Protein AF-A0A820W1P0-F1 (afdb_monomer_lite)

Secondary structure (DSSP, 8-state):
--PEE-TT--GGGHHHHHHTT--EEEETTEEEESS------TTPPPPHHHHHHHHHTT-----------EEEETTTTEEEE-------------------------------

Structure (mmCIF, N/CA/C/O backbone):
data_AF-A0A820W1P0-F1
#
_entry.id   AF-A0A820W1P0-F1
#
loop_
_atom_site.group_PDB
_atom_site.id
_atom_site.type_symbol
_atom_site.label_atom_id
_atom_site.label_alt_id
_atom_site.label_comp_id
_atom_site.label_asym_id
_atom_site.label_entity_id
_atom_site.label_seq_id
_atom_site.pdbx_PDB_ins_code
_atom_site.Cartn_x
_atom_site.Cartn_y
_atom_site.Cartn_z
_atom_site.occupancy
_atom_site.B_iso_or_equiv
_atom_site.auth_seq_id
_atom_site.auth_comp_id
_atom_site.auth_asym_id
_atom_site.auth_atom_id
_atom_site.pdbx_PDB_model_num
ATOM 1 N N . LEU A 1 1 ? -15.829 -10.505 22.904 1.00 50.84 1 LEU A N 1
ATOM 2 C CA . LEU A 1 1 ? -15.316 -10.088 21.580 1.00 50.84 1 LEU A CA 1
ATOM 3 C C . LEU A 1 1 ? -13.803 -10.064 21.674 1.00 50.84 1 LEU A C 1
ATOM 5 O O . LEU A 1 1 ? -13.284 -9.301 22.480 1.00 50.84 1 LEU A O 1
ATOM 9 N N . ASN A 1 2 ? -13.119 -10.928 20.928 1.00 57.88 2 ASN A N 1
ATOM 10 C CA . ASN A 1 2 ? -11.659 -10.989 20.930 1.00 57.88 2 ASN A CA 1
ATOM 11 C C . ASN A 1 2 ? -11.139 -9.760 20.181 1.00 57.88 2 ASN A C 1
ATOM 13 O O . ASN A 1 2 ? -11.351 -9.624 18.978 1.00 57.88 2 ASN A O 1
ATOM 17 N N . HIS A 1 3 ? -10.559 -8.819 20.919 1.00 74.94 3 HIS A N 1
ATOM 18 C CA . HIS A 1 3 ? -9.955 -7.617 20.361 1.00 74.94 3 HIS A CA 1
ATOM 19 C C . HIS A 1 3 ? -8.471 -7.877 20.135 1.00 74.94 3 HIS A C 1
ATOM 21 O O . HIS A 1 3 ? -7.812 -8.397 21.030 1.00 74.94 3 HIS A O 1
ATOM 27 N N . VAL A 1 4 ? -7.955 -7.488 18.970 1.00 85.12 4 VAL A N 1
ATOM 28 C CA . VAL A 1 4 ? -6.526 -7.612 18.658 1.00 85.12 4 VAL A CA 1
ATOM 29 C C . VAL A 1 4 ? -5.823 -6.322 19.061 1.00 85.12 4 VAL A C 1
ATOM 31 O O . VAL A 1 4 ? -6.219 -5.234 18.629 1.00 85.12 4 VAL A O 1
ATOM 34 N N . SER A 1 5 ? -4.801 -6.437 19.901 1.00 88.50 5 SER A N 1
ATOM 35 C CA . SER A 1 5 ? -3.962 -5.316 20.327 1.00 88.50 5 SER A CA 1
ATOM 36 C C . SER A 1 5 ? -2.910 -5.004 19.264 1.00 88.50 5 SER A C 1
ATOM 38 O O . SER A 1 5 ? -2.175 -5.890 18.834 1.00 88.50 5 SER A O 1
ATOM 40 N N . LEU A 1 6 ? -2.817 -3.741 18.844 1.00 88.25 6 LEU A N 1
ATOM 41 C CA . LEU A 1 6 ? -1.816 -3.273 17.881 1.00 88.25 6 LEU A CA 1
ATOM 42 C C . LEU A 1 6 ? -0.563 -2.792 18.622 1.00 88.25 6 LEU A C 1
ATOM 44 O O . LEU A 1 6 ? -0.372 -1.593 18.845 1.00 88.25 6 LEU A O 1
ATOM 48 N N . HIS A 1 7 ? 0.279 -3.742 19.029 1.00 82.81 7 HIS A N 1
ATOM 49 C CA . HIS A 1 7 ? 1.563 -3.450 19.665 1.00 82.81 7 HIS A CA 1
ATOM 50 C C . HIS A 1 7 ? 2.492 -2.689 18.698 1.00 82.81 7 HIS A C 1
ATOM 52 O O . HIS A 1 7 ? 2.476 -2.917 17.491 1.00 82.81 7 HIS A O 1
ATOM 58 N N . GLY A 1 8 ? 3.275 -1.740 19.220 1.00 84.00 8 GLY A N 1
ATOM 59 C CA . GLY A 1 8 ? 4.223 -0.934 18.433 1.00 84.00 8 GLY A CA 1
ATOM 60 C C . GLY A 1 8 ? 3.691 0.407 17.909 1.00 84.00 8 GLY A C 1
ATOM 61 O O . GLY A 1 8 ? 4.483 1.240 17.470 1.00 84.00 8 GLY A O 1
ATOM 62 N N . PHE A 1 9 ? 2.386 0.681 18.014 1.00 91.50 9 PHE A N 1
ATOM 63 C CA . PHE A 1 9 ? 1.819 1.990 17.674 1.00 91.50 9 PHE A CA 1
ATOM 64 C C . PHE A 1 9 ? 1.700 2.904 18.900 1.00 91.50 9 PHE A C 1
ATOM 66 O O . PHE A 1 9 ? 1.239 2.496 19.964 1.00 91.50 9 PHE A O 1
ATOM 73 N N . GLN A 1 10 ? 2.073 4.177 18.739 1.00 94.12 10 GLN A N 1
ATOM 74 C CA . GLN A 1 10 ? 1.877 5.198 19.772 1.00 94.12 10 GLN A CA 1
ATOM 75 C C . GLN A 1 10 ? 0.386 5.531 19.911 1.00 94.12 10 GLN A C 1
ATOM 77 O O . GLN A 1 10 ? -0.304 5.679 18.902 1.00 94.12 10 GLN A O 1
ATOM 82 N N . GLN A 1 11 ? -0.113 5.747 21.135 1.00 93.50 11 GLN A N 1
ATOM 83 C CA . GLN A 1 11 ? -1.534 6.060 21.381 1.00 93.50 11 GLN A CA 1
ATOM 84 C C . GLN A 1 11 ? -2.055 7.276 20.593 1.00 93.50 11 GLN A C 1
ATOM 86 O O . GLN A 1 11 ? -3.230 7.340 20.237 1.00 93.50 11 GLN A O 1
ATOM 91 N N . THR A 1 12 ? -1.179 8.232 20.273 1.00 95.31 12 THR A N 1
ATOM 92 C CA . THR A 1 12 ? -1.501 9.434 19.488 1.00 95.31 12 THR A CA 1
ATOM 93 C C . THR A 1 12 ? -1.841 9.127 18.029 1.00 95.31 12 THR A C 1
ATOM 95 O O . THR A 1 12 ? -2.412 9.976 17.348 1.00 95.31 12 THR A O 1
ATOM 98 N N . MET A 1 13 ? -1.527 7.924 17.540 1.00 95.56 13 MET A N 1
ATOM 99 C CA . MET A 1 13 ? -1.842 7.477 16.181 1.00 95.56 13 MET A CA 1
ATOM 100 C C . MET A 1 13 ? -3.265 6.927 16.049 1.00 95.56 13 MET A C 1
ATOM 102 O O . MET A 1 13 ? -3.739 6.730 14.933 1.00 95.56 13 MET A O 1
ATOM 106 N N . GLU A 1 14 ? -3.969 6.706 17.158 1.00 95.38 14 GLU A N 1
ATOM 107 C CA . GLU A 1 14 ? -5.317 6.137 17.162 1.00 95.38 14 GLU A CA 1
ATOM 108 C C . GLU A 1 14 ? -6.319 6.950 16.310 1.00 95.38 14 GLU A C 1
ATOM 110 O O . GLU A 1 14 ? -6.988 6.348 15.465 1.00 95.38 14 GLU A O 1
ATOM 115 N N . PRO A 1 15 ? -6.374 8.299 16.387 1.00 95.44 15 PRO A N 1
ATOM 116 C CA . PRO A 1 15 ? -7.239 9.089 15.510 1.00 95.44 15 PRO A CA 1
ATOM 117 C C . PRO A 1 15 ? -6.900 8.933 14.024 1.00 95.44 15 PRO A C 1
ATOM 119 O O . PRO A 1 15 ? -7.804 8.910 13.188 1.00 95.44 15 PRO A O 1
ATOM 122 N N . LEU A 1 16 ? -5.612 8.790 13.693 1.00 95.88 16 LEU A N 1
ATOM 123 C CA . LEU A 1 16 ? -5.160 8.577 12.321 1.00 95.88 16 LEU A CA 1
ATOM 124 C C . LEU A 1 16 ? -5.613 7.205 11.811 1.00 95.88 16 LEU A C 1
ATOM 126 O O . LEU A 1 16 ? -6.206 7.134 10.737 1.00 95.88 16 LEU A O 1
ATOM 130 N N . LEU A 1 17 ? -5.394 6.137 12.580 1.00 96.12 17 LEU A N 1
ATOM 131 C CA . LEU A 1 17 ? -5.837 4.787 12.213 1.00 96.12 17 LEU A CA 1
ATOM 132 C C . LEU A 1 17 ? -7.360 4.737 12.027 1.00 96.12 17 LEU A C 1
ATOM 134 O O . LEU A 1 17 ? -7.834 4.179 11.036 1.00 96.12 17 LEU A O 1
ATOM 138 N N . ARG A 1 18 ? -8.115 5.420 12.899 1.00 95.81 18 ARG A N 1
ATOM 139 C CA . ARG A 1 18 ? -9.568 5.563 12.752 1.00 95.81 18 ARG A CA 1
ATOM 140 C C . ARG A 1 18 ? -9.960 6.296 11.472 1.00 95.81 18 ARG A C 1
ATOM 142 O O . ARG A 1 18 ? -10.858 5.843 10.768 1.00 95.81 18 ARG A O 1
ATOM 149 N N . SER A 1 19 ? -9.283 7.398 11.139 1.00 96.31 19 SER A N 1
ATOM 150 C CA . SER A 1 19 ? -9.553 8.140 9.896 1.00 96.31 19 SER A CA 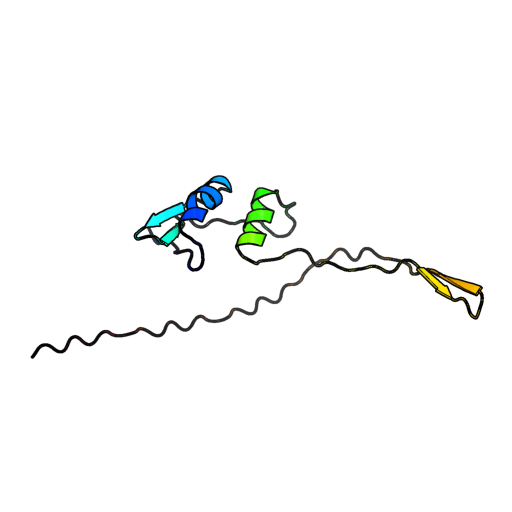1
ATOM 151 C C . SER A 1 19 ? -9.235 7.344 8.626 1.00 96.31 19 SER A C 1
ATOM 153 O O . SER A 1 19 ? -9.812 7.620 7.582 1.00 96.31 19 SER A O 1
ATOM 155 N N . LEU A 1 20 ? -8.353 6.343 8.721 1.00 96.69 20 LEU A N 1
ATOM 156 C CA . LEU A 1 20 ? -8.001 5.441 7.621 1.00 96.69 20 LEU A CA 1
ATOM 157 C C . LEU A 1 20 ? -8.939 4.226 7.522 1.00 96.69 20 LEU A C 1
ATOM 159 O O . LEU A 1 20 ? -8.727 3.358 6.681 1.00 96.69 20 LEU A O 1
ATOM 163 N N . GLY A 1 21 ? -9.975 4.160 8.364 1.00 94.50 21 GLY A N 1
ATOM 164 C CA . GLY A 1 21 ? -11.027 3.146 8.298 1.00 94.50 21 GLY A CA 1
ATOM 165 C C . GLY A 1 21 ? -10.903 2.006 9.311 1.00 94.50 21 GLY A C 1
ATOM 166 O O . GLY A 1 21 ? -11.810 1.172 9.386 1.00 94.50 21 GLY A O 1
ATOM 167 N N . LEU A 1 22 ? -9.849 1.966 10.136 1.00 95.31 22 LEU A N 1
ATOM 168 C CA . LEU A 1 22 ? -9.745 0.953 11.187 1.00 95.31 22 LEU A CA 1
ATOM 169 C C . LEU A 1 22 ? -10.697 1.295 12.334 1.00 95.31 22 LEU A C 1
ATOM 171 O O . LEU A 1 22 ? -10.683 2.391 12.887 1.00 95.31 22 LEU A O 1
ATOM 175 N N . MET A 1 23 ? -11.502 0.324 12.756 1.00 94.88 23 MET A N 1
ATOM 176 C CA . MET A 1 23 ? -12.339 0.489 13.943 1.00 94.88 23 MET A CA 1
ATOM 177 C C . MET A 1 23 ? -11.500 0.252 15.194 1.00 94.88 23 MET A C 1
ATOM 179 O O . MET A 1 23 ? -11.410 -0.879 15.670 1.00 94.88 23 MET A O 1
ATOM 183 N N . THR A 1 24 ? -10.877 1.309 15.709 1.00 95.25 24 THR A N 1
ATOM 184 C CA . THR A 1 24 ? -9.993 1.245 16.876 1.00 95.25 24 THR A CA 1
ATOM 185 C C . THR A 1 24 ? -10.600 1.862 18.132 1.00 95.25 24 THR A C 1
ATOM 187 O O . THR A 1 24 ? -11.479 2.728 18.089 1.00 95.25 24 THR A O 1
ATOM 190 N N . THR A 1 25 ? -10.113 1.393 19.277 1.00 93.81 25 THR A N 1
ATOM 191 C CA . THR A 1 25 ? -10.352 1.988 20.592 1.00 93.81 25 THR A CA 1
ATOM 192 C C . THR A 1 25 ? -9.058 1.991 21.398 1.00 93.81 25 THR A C 1
ATOM 194 O O . THR A 1 25 ? -8.166 1.179 21.151 1.00 93.81 25 THR A O 1
ATOM 197 N N . LEU A 1 26 ? -8.954 2.884 22.377 1.00 94.12 26 LEU A N 1
ATOM 198 C CA . LEU A 1 26 ? -7.827 2.930 23.296 1.00 94.12 26 LEU A CA 1
ATOM 199 C C . LEU A 1 26 ? -8.226 2.249 24.608 1.00 94.12 26 LEU A C 1
ATOM 201 O O . LEU A 1 26 ? -9.176 2.675 25.265 1.00 94.12 26 LEU A O 1
ATOM 205 N N . LYS A 1 27 ? -7.501 1.203 25.012 1.00 91.50 27 LYS A N 1
ATOM 206 C CA . LYS A 1 27 ? -7.669 0.560 26.325 1.00 91.50 27 LYS A CA 1
ATOM 207 C C . LYS A 1 27 ? -6.318 0.524 27.019 1.00 91.50 27 LYS A C 1
ATOM 209 O O . LYS A 1 27 ? -5.367 -0.025 26.474 1.00 91.50 27 LYS A O 1
ATOM 214 N N . LYS A 1 28 ? -6.236 1.130 28.209 1.00 90.12 28 LYS A N 1
ATOM 215 C CA . LYS A 1 28 ? -4.997 1.224 29.005 1.00 90.12 28 LYS A CA 1
ATOM 216 C C . LYS A 1 28 ? -3.793 1.753 28.194 1.00 90.12 28 LYS A C 1
ATOM 218 O O . LYS A 1 28 ? -2.691 1.241 28.311 1.00 90.12 28 LYS A O 1
ATOM 223 N N . GLY A 1 29 ? -4.018 2.748 27.329 1.00 90.56 29 GLY A N 1
ATOM 224 C CA . GLY A 1 29 ? -2.969 3.346 26.489 1.00 90.56 29 GLY A CA 1
ATOM 225 C C . GLY A 1 29 ? -2.561 2.526 25.257 1.00 90.56 29 GLY A C 1
ATOM 226 O O . GLY A 1 29 ? -1.745 2.996 24.471 1.00 90.56 29 GLY A O 1
ATOM 227 N N . ILE A 1 30 ? -3.151 1.345 25.043 1.00 93.00 30 ILE A N 1
ATOM 228 C CA . ILE A 1 30 ? -2.871 0.484 23.888 1.00 93.00 30 ILE A CA 1
ATOM 229 C C . ILE A 1 30 ? -4.037 0.552 22.900 1.00 93.00 30 ILE A C 1
ATOM 231 O O . ILE A 1 30 ? -5.216 0.514 23.280 1.00 93.00 30 ILE A O 1
ATOM 235 N N . ILE A 1 31 ? -3.708 0.648 21.614 1.00 95.25 31 ILE A N 1
ATOM 236 C CA . ILE A 1 31 ? -4.685 0.668 20.526 1.00 95.25 31 ILE A CA 1
ATOM 237 C C . ILE A 1 31 ? -5.186 -0.756 20.281 1.00 95.25 31 ILE A C 1
ATOM 239 O O . ILE A 1 31 ? -4.398 -1.671 20.064 1.00 95.25 31 ILE A O 1
ATOM 243 N N . HIS A 1 32 ? -6.502 -0.934 20.295 1.00 94.44 32 HIS A N 1
ATOM 244 C CA . HIS A 1 32 ? -7.160 -2.213 20.051 1.00 94.44 32 HIS A CA 1
ATOM 245 C C . HIS A 1 32 ? -8.073 -2.119 18.839 1.00 94.44 32 HIS A C 1
ATOM 247 O O . HIS A 1 32 ? -8.861 -1.176 18.720 1.00 94.44 32 HIS A O 1
ATOM 253 N N . LEU A 1 33 ? -8.022 -3.133 17.983 1.00 94.62 33 LEU A N 1
ATOM 254 C CA . LEU A 1 33 ? -8.932 -3.288 16.863 1.00 94.62 33 LEU A CA 1
ATOM 255 C C . LEU A 1 33 ? -10.240 -3.953 17.332 1.00 94.62 33 LEU A C 1
ATOM 257 O O . LEU A 1 33 ? -10.244 -4.983 18.011 1.00 94.62 33 LEU A O 1
ATOM 261 N N . LEU A 1 34 ? -11.376 -3.347 16.987 1.00 93.44 34 LEU A N 1
ATOM 262 C CA . LEU A 1 34 ? -12.707 -3.805 17.395 1.00 93.44 34 LEU A CA 1
ATOM 263 C C . LEU A 1 34 ? -13.229 -4.969 16.546 1.00 93.44 34 LEU A C 1
ATOM 265 O O . LEU A 1 34 ? -14.035 -5.755 17.040 1.00 93.44 34 LEU A O 1
ATOM 269 N N . LYS A 1 35 ? -12.784 -5.067 15.290 1.00 90.94 35 LYS A N 1
ATOM 270 C CA . LYS A 1 35 ? -13.163 -6.114 14.334 1.00 90.94 35 LYS A CA 1
ATOM 271 C C . LYS A 1 35 ? -12.008 -6.400 13.367 1.00 90.94 35 LYS A C 1
ATOM 273 O O . LYS A 1 35 ? -11.292 -5.454 13.046 1.00 90.94 35 LYS A O 1
ATOM 278 N N . PRO A 1 36 ? -11.854 -7.631 12.852 1.00 91.69 36 PRO A N 1
ATOM 279 C CA . PRO A 1 36 ? -10.919 -7.908 11.765 1.00 91.69 36 PRO A CA 1
ATOM 280 C C . PRO A 1 36 ? -11.116 -6.938 10.592 1.00 91.69 36 PRO A C 1
ATOM 282 O O . PRO A 1 36 ? -12.247 -6.557 10.275 1.00 91.69 36 PRO A O 1
ATOM 285 N N . PHE A 1 37 ? -10.015 -6.519 9.974 1.00 92.19 37 PHE A N 1
ATOM 286 C CA . PHE A 1 37 ? -10.020 -5.545 8.888 1.00 92.19 37 PHE A CA 1
ATOM 287 C C . PHE A 1 37 ? -9.050 -5.985 7.792 1.00 92.19 37 PHE A C 1
ATOM 289 O O . PHE A 1 37 ? -7.853 -6.108 8.039 1.00 92.19 37 PHE A O 1
ATOM 296 N N . THR A 1 38 ? -9.570 -6.195 6.586 1.00 94.75 38 THR A N 1
ATOM 297 C CA . THR A 1 38 ? -8.762 -6.475 5.395 1.00 94.75 38 THR A CA 1
ATOM 298 C C . THR A 1 38 ? -8.376 -5.155 4.743 1.00 94.75 38 THR A C 1
ATOM 300 O O . THR A 1 38 ? -9.255 -4.372 4.390 1.00 94.75 38 THR A O 1
ATOM 303 N N . ILE A 1 39 ? -7.074 -4.902 4.585 1.00 95.12 39 ILE A N 1
ATOM 304 C CA . ILE A 1 39 ? -6.597 -3.665 3.954 1.00 95.12 39 ILE A CA 1
ATOM 305 C C . ILE A 1 39 ? -6.844 -3.710 2.444 1.00 95.12 39 ILE A C 1
ATOM 307 O O . ILE A 1 39 ? -7.462 -2.791 1.925 1.00 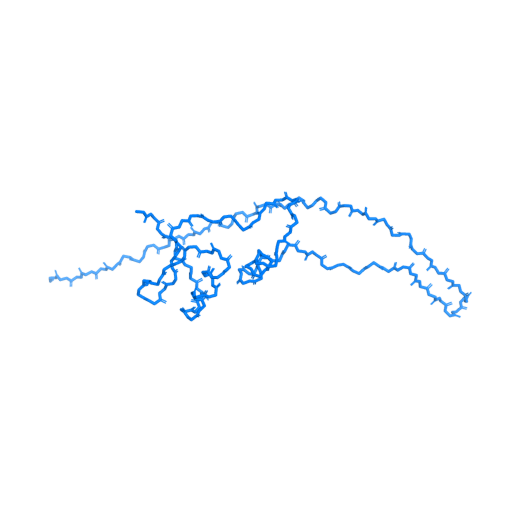95.12 39 ILE A O 1
ATOM 311 N N . CYS A 1 40 ? -6.403 -4.760 1.751 1.00 95.19 40 CYS A N 1
ATOM 312 C CA . CYS A 1 40 ? -6.553 -4.941 0.303 1.00 95.19 40 CYS A CA 1
ATOM 313 C C . CYS A 1 40 ? -6.455 -6.427 -0.075 1.00 95.19 40 CYS A C 1
ATOM 315 O O . CYS A 1 40 ? -5.954 -7.223 0.725 1.00 95.19 40 CYS A O 1
ATOM 317 N N . SER A 1 41 ? -6.888 -6.783 -1.288 1.00 95.12 41 SER A N 1
ATOM 318 C CA . SER A 1 41 ? -6.738 -8.128 -1.865 1.00 95.12 41 SER A CA 1
ATOM 319 C C . SER A 1 41 ? -5.809 -8.106 -3.082 1.00 95.12 41 SER A C 1
ATOM 321 O O . SER A 1 41 ? -5.545 -7.054 -3.668 1.00 95.12 41 SER A O 1
ATOM 323 N N . LYS A 1 42 ? -5.301 -9.277 -3.482 1.00 91.69 42 LYS A N 1
ATOM 324 C CA . LYS A 1 42 ? -4.474 -9.409 -4.688 1.00 91.69 42 LYS A CA 1
ATOM 325 C C . LYS A 1 42 ? -5.258 -8.948 -5.922 1.00 91.69 42 LYS A C 1
ATOM 327 O O . LYS A 1 42 ? -6.393 -9.367 -6.125 1.00 91.69 42 LYS A O 1
ATOM 332 N N . GLY A 1 43 ? -4.620 -8.118 -6.743 1.00 89.88 43 GLY A N 1
ATOM 333 C CA . GLY A 1 43 ? -5.208 -7.556 -7.962 1.00 89.88 43 GLY A CA 1
ATOM 334 C C . GLY A 1 43 ? -6.014 -6.271 -7.752 1.00 89.88 43 GLY A C 1
ATOM 335 O O . GLY A 1 43 ? -6.362 -5.623 -8.738 1.00 89.88 43 GLY A O 1
ATOM 336 N N . ASP A 1 44 ? -6.272 -5.858 -6.507 1.00 91.00 44 ASP A N 1
ATOM 337 C CA . ASP A 1 44 ? -6.975 -4.604 -6.239 1.00 91.00 44 ASP A CA 1
ATOM 338 C C . ASP A 1 44 ? -6.074 -3.391 -6.519 1.00 91.00 44 ASP A C 1
ATOM 340 O O . ASP A 1 44 ? -4.908 -3.337 -6.116 1.00 91.00 44 ASP A O 1
ATOM 344 N N . VAL A 1 45 ? -6.643 -2.358 -7.144 1.00 93.94 45 VAL A N 1
ATOM 345 C CA . VAL A 1 45 ? -6.004 -1.038 -7.206 1.00 93.94 45 VAL A CA 1
ATOM 346 C C . VAL A 1 45 ? -6.102 -0.392 -5.825 1.00 93.94 45 VAL A C 1
ATOM 348 O O . VAL A 1 45 ? -7.197 -0.104 -5.343 1.00 93.94 45 VAL A O 1
ATOM 351 N N . LEU A 1 46 ? -4.953 -0.146 -5.195 1.00 95.56 46 LEU A N 1
ATOM 352 C CA . LEU A 1 46 ? -4.890 0.419 -3.847 1.00 95.56 46 LEU A CA 1
ATOM 353 C C . LEU A 1 46 ? -5.410 1.860 -3.793 1.00 95.56 46 LEU A C 1
ATOM 355 O O . LEU A 1 46 ? -4.961 2.725 -4.551 1.00 95.56 46 LEU A O 1
ATOM 359 N N . THR A 1 47 ? -6.273 2.153 -2.818 1.00 96.12 47 THR A N 1
ATOM 360 C CA . THR A 1 47 ? -6.608 3.536 -2.456 1.00 96.12 47 THR A CA 1
ATOM 361 C C . THR A 1 47 ? -5.469 4.191 -1.658 1.00 96.12 47 THR A C 1
ATOM 363 O O . THR A 1 47 ? -4.644 3.495 -1.050 1.00 96.12 47 THR A O 1
ATOM 366 N N . PRO A 1 48 ? -5.405 5.536 -1.592 1.00 96.00 48 PRO A N 1
ATOM 367 C CA . PRO A 1 48 ? -4.412 6.238 -0.778 1.00 96.00 48 PRO A CA 1
ATOM 368 C C . PRO A 1 48 ? -4.439 5.840 0.705 1.00 96.00 48 PRO A C 1
ATOM 370 O O . PRO A 1 48 ? -3.385 5.742 1.340 1.00 96.00 48 PRO A O 1
ATOM 373 N N . GLU A 1 49 ? -5.624 5.584 1.263 1.00 96.56 49 GLU A N 1
ATOM 374 C CA . GLU A 1 49 ? -5.802 5.142 2.648 1.00 96.56 49 GLU A CA 1
ATOM 375 C C . GLU A 1 49 ? -5.209 3.747 2.861 1.00 96.56 49 GLU A C 1
ATOM 377 O O . GLU A 1 49 ? -4.444 3.550 3.807 1.00 96.56 49 GLU A O 1
ATOM 382 N N . GLN A 1 50 ? -5.485 2.807 1.950 1.00 96.25 50 GLN A N 1
ATOM 383 C CA . GLN A 1 50 ? -4.922 1.454 1.987 1.00 96.25 50 GLN A CA 1
ATOM 384 C C . GLN A 1 50 ? -3.394 1.485 1.862 1.00 96.25 50 GLN A C 1
ATOM 386 O O . GLN A 1 50 ? -2.697 0.877 2.674 1.00 96.25 50 GLN A O 1
ATOM 391 N N . ALA A 1 51 ? -2.853 2.259 0.915 1.00 95.62 51 ALA A N 1
ATOM 392 C CA . ALA A 1 51 ? -1.409 2.427 0.747 1.00 95.62 51 ALA A CA 1
ATOM 393 C C . ALA A 1 51 ? -0.746 3.035 1.997 1.00 95.62 51 ALA A C 1
ATOM 395 O O . ALA A 1 51 ? 0.339 2.614 2.413 1.00 95.62 51 ALA A O 1
ATOM 396 N N . LYS A 1 52 ? -1.407 4.006 2.641 1.00 95.75 52 LYS A N 1
ATOM 397 C CA . LYS A 1 52 ? -0.925 4.602 3.892 1.00 95.75 52 LYS A CA 1
ATOM 398 C C . LYS A 1 52 ? -0.938 3.596 5.039 1.00 95.75 52 LYS A C 1
ATOM 400 O O . LYS A 1 52 ? 0.016 3.576 5.813 1.00 95.75 52 LYS A O 1
ATOM 405 N N . LEU A 1 53 ? -1.964 2.752 5.129 1.00 95.94 53 LEU A N 1
ATOM 406 C CA . LEU A 1 53 ? -2.005 1.661 6.102 1.00 95.94 53 LEU A CA 1
ATOM 407 C C . LEU A 1 53 ? -0.883 0.652 5.860 1.00 95.94 53 LEU A C 1
ATOM 409 O O . LEU A 1 53 ? -0.128 0.377 6.786 1.00 95.94 53 LEU A O 1
ATOM 413 N N . LEU A 1 54 ? -0.696 0.177 4.628 1.00 95.44 54 LEU A N 1
ATOM 414 C CA . LEU A 1 54 ? 0.400 -0.734 4.273 1.00 95.44 54 LEU A CA 1
ATOM 415 C C . LEU A 1 54 ? 1.769 -0.171 4.679 1.00 95.44 54 LEU A C 1
ATOM 417 O O . LEU A 1 54 ? 2.587 -0.882 5.263 1.00 95.44 54 LEU A O 1
ATOM 421 N N . LYS A 1 55 ? 1.993 1.132 4.464 1.00 93.56 55 LYS A N 1
ATOM 422 C CA . LYS A 1 55 ? 3.209 1.821 4.914 1.00 93.56 55 LYS A CA 1
ATOM 423 C C . LYS A 1 55 ? 3.341 1.857 6.440 1.00 93.56 55 LYS A C 1
ATOM 425 O O . LYS A 1 55 ? 4.430 1.618 6.952 1.00 93.56 55 LYS A O 1
ATOM 430 N N . LEU A 1 56 ? 2.260 2.160 7.163 1.00 94.06 56 LEU A N 1
ATOM 431 C CA . LEU A 1 56 ? 2.244 2.187 8.632 1.00 94.06 56 LEU A CA 1
ATOM 432 C C . LEU A 1 56 ? 2.524 0.805 9.239 1.00 94.06 56 LEU A C 1
ATOM 434 O O . LEU A 1 56 ? 3.229 0.716 10.239 1.00 94.06 56 LEU A O 1
ATOM 438 N N . PHE A 1 57 ? 2.018 -0.258 8.613 1.00 92.88 57 PHE A N 1
ATOM 439 C CA . PHE A 1 57 ? 2.256 -1.648 9.010 1.00 92.88 57 PHE A CA 1
ATOM 440 C C . PHE A 1 57 ? 3.541 -2.248 8.421 1.00 92.88 57 PHE A C 1
ATOM 442 O O . PHE A 1 57 ? 3.784 -3.436 8.602 1.00 92.88 57 PHE A O 1
ATOM 449 N N . GLN A 1 58 ? 4.363 -1.446 7.735 1.00 91.81 58 GLN A N 1
ATOM 450 C CA . GLN A 1 58 ? 5.635 -1.872 7.142 1.00 91.81 58 GLN A CA 1
ATOM 451 C C . GLN A 1 58 ? 5.499 -3.088 6.203 1.00 91.81 58 GLN A C 1
ATOM 453 O O . GLN A 1 58 ? 6.388 -3.932 6.139 1.00 91.81 58 GLN A O 1
ATOM 458 N N . ARG A 1 59 ? 4.397 -3.158 5.443 1.00 92.12 59 ARG A N 1
ATOM 459 C CA . ARG A 1 59 ? 4.149 -4.180 4.413 1.00 92.12 59 ARG A CA 1
ATOM 460 C C . ARG A 1 59 ? 4.202 -3.558 3.011 1.00 92.12 59 ARG A C 1
ATOM 462 O O . ARG A 1 59 ? 3.157 -3.206 2.463 1.00 92.12 59 ARG A O 1
ATOM 469 N N . PRO A 1 60 ? 5.398 -3.341 2.437 1.00 87.19 60 PRO A N 1
ATOM 470 C CA . PRO A 1 60 ? 5.522 -2.832 1.077 1.00 87.19 60 PRO A CA 1
ATOM 471 C C . PRO A 1 60 ? 5.080 -3.903 0.069 1.00 87.19 60 PRO A C 1
ATOM 473 O O . PRO A 1 60 ? 5.623 -4.998 0.069 1.00 87.19 60 PRO A O 1
ATOM 476 N N . LEU A 1 61 ? 4.118 -3.577 -0.799 1.00 90.00 61 LEU A N 1
ATOM 477 C CA . LEU A 1 61 ? 3.658 -4.483 -1.868 1.00 90.00 61 LEU A CA 1
ATOM 478 C C . LEU A 1 61 ? 4.342 -4.213 -3.220 1.00 90.00 61 LEU A C 1
ATOM 480 O O . LEU A 1 61 ? 4.413 -5.083 -4.080 1.00 90.00 61 LEU A O 1
ATOM 484 N N . ALA A 1 62 ? 4.848 -2.994 -3.427 1.00 87.12 62 ALA A N 1
ATOM 485 C CA . ALA A 1 62 ? 5.455 -2.596 -4.691 1.00 87.12 62 ALA A CA 1
ATOM 486 C C . ALA A 1 62 ? 6.963 -2.862 -4.692 1.00 87.12 62 ALA A C 1
ATOM 488 O O . ALA A 1 62 ? 7.687 -2.372 -3.820 1.00 87.12 62 ALA A O 1
ATOM 489 N N . GLN A 1 63 ? 7.448 -3.560 -5.719 1.00 86.19 63 GLN A N 1
ATOM 490 C CA . GLN A 1 63 ? 8.876 -3.704 -5.967 1.00 86.19 63 GLN A CA 1
ATOM 491 C C . GLN A 1 63 ? 9.357 -2.585 -6.894 1.00 86.19 63 GLN A C 1
ATOM 493 O O . GLN A 1 63 ? 8.922 -2.461 -8.037 1.00 86.19 63 GLN A O 1
ATOM 498 N N . PHE A 1 64 ? 10.289 -1.765 -6.416 1.00 89.38 64 PHE A N 1
ATOM 499 C CA . PHE A 1 64 ? 10.935 -0.771 -7.264 1.00 89.38 64 PHE A CA 1
ATOM 500 C C . PHE A 1 64 ? 12.053 -1.433 -8.080 1.00 89.38 64 PHE A C 1
ATOM 502 O O . PHE A 1 64 ? 13.038 -1.908 -7.515 1.00 89.38 64 PHE A O 1
ATOM 509 N N . LYS A 1 65 ? 11.909 -1.452 -9.410 1.00 89.62 65 LYS A N 1
ATOM 510 C CA . LYS A 1 65 ? 12.908 -1.981 -10.352 1.00 89.62 65 LYS A CA 1
ATOM 511 C C . LYS A 1 65 ? 13.313 -0.894 -11.351 1.00 89.62 65 LYS A C 1
ATOM 513 O O . LYS A 1 65 ? 12.466 -0.167 -11.865 1.00 89.62 65 LYS A O 1
ATOM 518 N N . ILE A 1 66 ? 14.607 -0.806 -11.664 1.00 91.38 66 ILE A N 1
ATOM 519 C CA . ILE A 1 66 ? 15.119 0.055 -12.739 1.00 91.38 66 ILE A CA 1
ATOM 520 C C . ILE A 1 66 ? 15.258 -0.790 -14.001 1.00 91.38 66 ILE A C 1
ATOM 522 O O . ILE A 1 66 ? 16.030 -1.745 -14.030 1.00 91.38 66 ILE A O 1
ATOM 526 N N . LYS A 1 67 ? 14.547 -0.403 -15.061 1.00 91.44 67 LYS A N 1
ATOM 527 C CA . LYS A 1 67 ? 14.688 -1.007 -16.386 1.00 91.44 67 LYS A CA 1
ATOM 528 C C . LYS A 1 67 ? 15.599 -0.129 -17.259 1.00 91.44 67 LYS A C 1
ATOM 530 O O . LYS A 1 67 ? 15.218 0.978 -17.644 1.00 91.44 67 LYS A O 1
ATOM 535 N N . VAL A 1 68 ? 16.817 -0.594 -17.548 1.00 93.75 68 VAL A N 1
ATOM 536 C CA . VAL A 1 68 ? 17.784 0.139 -18.389 1.00 93.75 68 VAL A CA 1
ATOM 537 C C . VAL A 1 68 ? 17.347 0.057 -19.848 1.00 93.75 68 VAL A C 1
ATOM 539 O O . VAL A 1 68 ? 17.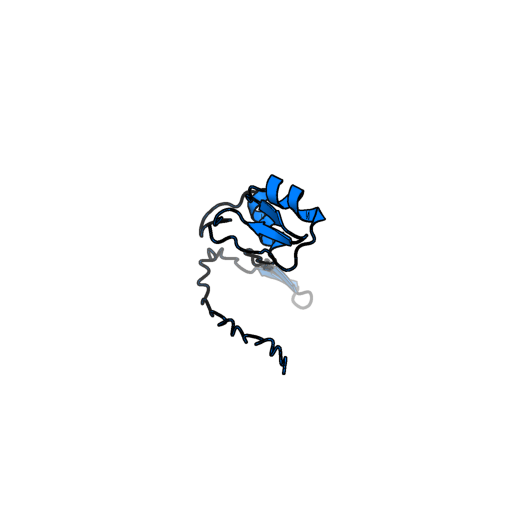294 -1.028 -20.406 1.00 93.75 68 VAL A O 1
ATOM 542 N N . LYS A 1 69 ? 17.046 1.200 -20.475 1.00 94.44 69 LYS A N 1
ATOM 543 C CA . LYS A 1 69 ? 16.578 1.252 -21.874 1.00 94.44 69 LYS A CA 1
ATOM 544 C C . LYS A 1 69 ? 17.700 1.192 -22.900 1.00 94.44 69 LYS A C 1
ATOM 546 O O . LYS A 1 69 ? 17.538 0.603 -23.961 1.00 94.44 69 LYS A O 1
ATOM 551 N N . ALA A 1 70 ? 18.817 1.849 -22.615 1.00 95.56 70 ALA A N 1
ATOM 552 C CA . ALA A 1 70 ? 19.927 1.925 -23.546 1.00 95.56 70 ALA A CA 1
ATOM 553 C C . ALA A 1 70 ? 21.237 2.249 -22.832 1.00 95.56 70 ALA A C 1
ATOM 555 O O . ALA A 1 70 ? 21.248 2.814 -21.736 1.00 95.56 70 ALA A O 1
ATOM 556 N N . HIS A 1 71 ? 22.332 1.924 -23.502 1.00 95.69 71 HIS A N 1
ATOM 557 C CA . HIS A 1 71 ? 23.694 2.235 -23.103 1.00 95.69 71 HIS A CA 1
ATOM 558 C C . HIS A 1 71 ? 24.470 2.730 -24.330 1.00 95.69 71 HIS A C 1
ATOM 560 O O . HIS A 1 71 ? 24.466 2.076 -25.371 1.00 95.69 71 HIS A O 1
ATOM 566 N N . TRP A 1 72 ? 25.131 3.885 -24.219 1.00 97.12 72 TRP A N 1
ATOM 567 C CA . TRP A 1 72 ? 26.052 4.376 -25.247 1.00 97.12 72 TRP A CA 1
ATOM 568 C C . TRP A 1 72 ? 27.492 4.073 -24.848 1.00 97.12 72 TRP A C 1
ATOM 570 O O . TRP A 1 72 ? 27.924 4.435 -23.753 1.00 97.12 72 TRP A O 1
ATOM 580 N N . ASN A 1 73 ? 28.240 3.453 -25.755 1.00 96.44 73 ASN A N 1
ATOM 581 C CA . ASN A 1 73 ? 29.644 3.140 -25.560 1.00 96.44 73 ASN A CA 1
ATOM 582 C C . ASN A 1 73 ? 30.522 4.086 -26.392 1.00 96.44 73 ASN A C 1
ATOM 584 O O . ASN A 1 73 ? 30.474 4.108 -27.619 1.00 96.44 73 ASN A O 1
ATOM 588 N N . LYS A 1 74 ? 31.367 4.852 -25.696 1.00 96.75 74 LYS A N 1
ATOM 589 C CA . LYS A 1 74 ? 32.281 5.825 -26.305 1.00 96.75 74 LYS A CA 1
ATOM 590 C C . LYS A 1 74 ? 33.388 5.191 -27.147 1.00 96.75 74 LYS A C 1
ATOM 592 O O . LYS A 1 74 ? 33.841 5.814 -28.096 1.00 96.75 74 LYS A O 1
ATOM 597 N N . GLN A 1 75 ? 33.875 4.005 -26.780 1.00 96.56 75 GLN A N 1
ATOM 598 C CA . GLN A 1 75 ? 35.061 3.410 -27.409 1.00 96.56 75 GLN A CA 1
ATOM 599 C C . GLN A 1 75 ? 34.788 2.926 -28.833 1.00 96.56 75 GLN A C 1
ATOM 601 O O . GLN A 1 75 ? 35.665 3.016 -29.685 1.00 96.56 75 GLN A O 1
ATOM 606 N N . ASN A 1 76 ? 33.586 2.412 -29.079 1.00 95.25 76 ASN A N 1
ATOM 607 C CA . ASN A 1 76 ? 33.147 1.931 -30.387 1.00 95.25 76 ASN A CA 1
ATOM 608 C C . ASN A 1 76 ? 32.047 2.810 -31.007 1.00 95.25 76 ASN A C 1
ATOM 610 O O . ASN A 1 76 ? 31.531 2.454 -32.059 1.00 95.25 76 ASN A O 1
ATOM 614 N N . GLU A 1 77 ? 31.691 3.929 -30.363 1.00 95.75 77 GLU A N 1
ATOM 615 C CA . GLU A 1 77 ? 30.651 4.882 -30.785 1.00 95.75 77 GLU A CA 1
ATOM 616 C C . GLU A 1 77 ? 29.274 4.236 -31.049 1.00 95.75 77 GLU A C 1
ATOM 618 O O . GLU A 1 77 ? 28.489 4.718 -31.865 1.00 95.75 77 GLU A O 1
ATOM 623 N N . GLN A 1 78 ? 28.949 3.148 -30.342 1.00 97.06 78 GLN A N 1
ATOM 624 C CA . GLN A 1 78 ? 27.713 2.383 -30.543 1.00 97.06 78 GLN A CA 1
ATOM 625 C C . GLN A 1 78 ? 26.689 2.609 -29.428 1.00 97.06 78 GLN A C 1
ATOM 627 O O . GLN A 1 78 ? 27.029 2.749 -28.252 1.00 97.06 78 GLN A O 1
ATOM 632 N N . VAL A 1 79 ? 25.408 2.584 -29.801 1.00 96.75 79 VAL A N 1
ATOM 633 C CA . VAL A 1 79 ? 24.279 2.529 -28.864 1.00 96.75 79 VAL A CA 1
ATOM 634 C C . VAL A 1 79 ? 23.761 1.096 -28.807 1.00 96.75 79 VAL A C 1
ATOM 636 O O . VAL A 1 79 ? 23.384 0.529 -29.829 1.00 96.75 79 VAL A O 1
ATOM 639 N N . GLN A 1 80 ? 23.706 0.530 -27.606 1.00 96.25 80 GLN A N 1
ATOM 640 C CA . GLN A 1 80 ? 22.989 -0.706 -27.321 1.00 96.25 80 GLN A CA 1
ATOM 641 C C . GLN A 1 80 ? 21.619 -0.354 -26.747 1.00 96.25 80 GLN A C 1
ATOM 643 O O . GLN A 1 80 ? 21.534 0.369 -25.755 1.00 96.25 80 GLN A O 1
ATOM 648 N N . ILE A 1 81 ? 20.556 -0.855 -27.370 1.00 96.31 81 ILE A N 1
ATOM 649 C CA . ILE A 1 81 ? 19.176 -0.688 -26.909 1.00 96.31 81 ILE A CA 1
ATOM 650 C C . ILE A 1 81 ? 18.727 -2.018 -26.306 1.00 96.31 81 ILE A C 1
ATOM 652 O O . ILE A 1 81 ? 18.970 -3.072 -26.893 1.00 96.31 81 ILE A O 1
ATOM 656 N N . PHE A 1 82 ? 18.102 -1.965 -25.134 1.00 94.00 82 PHE A N 1
ATOM 657 C CA . PHE A 1 82 ? 17.540 -3.129 -24.457 1.00 94.00 82 PHE A CA 1
ATOM 658 C C . PHE A 1 82 ? 16.024 -3.117 -24.633 1.00 94.00 82 PHE A C 1
ATOM 660 O O . PHE A 1 82 ? 15.364 -2.126 -24.306 1.00 94.00 82 PHE A O 1
ATOM 667 N N . GLU A 1 83 ? 15.467 -4.213 -25.147 1.00 90.69 83 GLU A N 1
ATOM 668 C CA . GLU A 1 83 ? 14.018 -4.373 -25.200 1.00 90.69 83 GLU A CA 1
ATOM 669 C C . GLU A 1 83 ? 13.485 -4.672 -23.805 1.00 90.69 83 GLU A C 1
ATOM 671 O O . GLU A 1 83 ?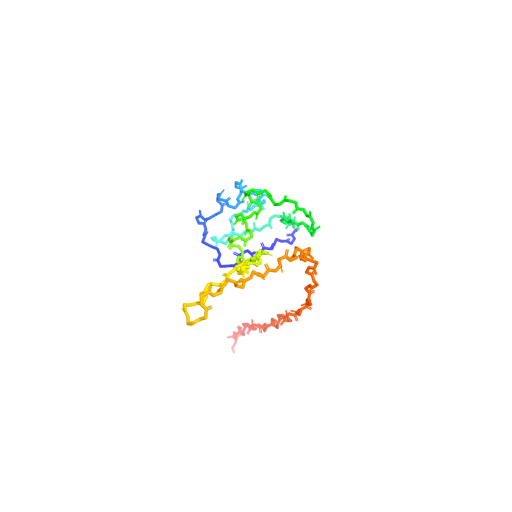 13.888 -5.631 -23.146 1.00 90.69 83 GLU A O 1
ATOM 676 N N . LEU A 1 84 ? 12.585 -3.811 -23.345 1.00 87.19 84 LEU A N 1
ATOM 677 C CA . LEU A 1 84 ? 11.930 -3.965 -22.061 1.00 87.19 84 LEU A CA 1
ATOM 678 C C . LEU A 1 84 ? 10.596 -4.653 -22.293 1.00 87.19 84 LEU A C 1
ATOM 680 O O . LEU A 1 84 ? 9.701 -4.064 -22.893 1.00 87.19 84 LEU A O 1
ATOM 684 N N . HIS A 1 85 ? 10.475 -5.877 -21.797 1.00 81.81 85 HIS A N 1
ATOM 685 C CA . HIS A 1 85 ? 9.187 -6.536 -21.681 1.00 81.81 85 HIS A CA 1
ATOM 686 C C . HIS A 1 85 ? 8.575 -6.151 -20.333 1.00 81.81 85 HIS A C 1
ATOM 688 O O . HIS A 1 85 ? 9.260 -6.069 -19.301 1.00 81.81 85 HIS A O 1
ATOM 694 N N . ASP A 1 86 ? 7.287 -5.844 -20.348 1.00 74.44 86 ASP A N 1
ATOM 695 C CA . ASP A 1 86 ? 6.498 -5.789 -19.131 1.00 74.44 86 ASP A CA 1
ATOM 696 C C . ASP A 1 86 ? 6.117 -7.229 -18.808 1.00 74.44 86 ASP A C 1
ATOM 698 O O . ASP A 1 86 ? 5.165 -7.782 -19.341 1.00 74.44 86 ASP A O 1
ATOM 702 N N . GLU A 1 87 ? 6.966 -7.883 -18.016 1.00 65.62 87 GLU A N 1
ATOM 703 C CA . GLU A 1 87 ? 6.535 -9.047 -17.256 1.00 65.62 87 GLU A CA 1
ATOM 704 C C . GLU A 1 87 ? 5.490 -8.518 -16.273 1.00 65.62 87 GLU A C 1
ATOM 706 O O . GLU A 1 87 ? 5.834 -7.757 -15.365 1.00 65.62 87 GLU A O 1
ATOM 711 N N . ASP A 1 88 ? 4.214 -8.825 -16.511 1.00 57.94 88 ASP A N 1
ATOM 712 C CA . ASP A 1 88 ? 3.175 -8.621 -15.510 1.00 57.94 88 ASP A CA 1
ATOM 713 C C . ASP A 1 88 ? 3.640 -9.366 -14.250 1.00 57.94 88 ASP A C 1
ATOM 715 O O . ASP A 1 88 ? 3.817 -10.584 -14.278 1.00 57.94 88 ASP A O 1
ATOM 719 N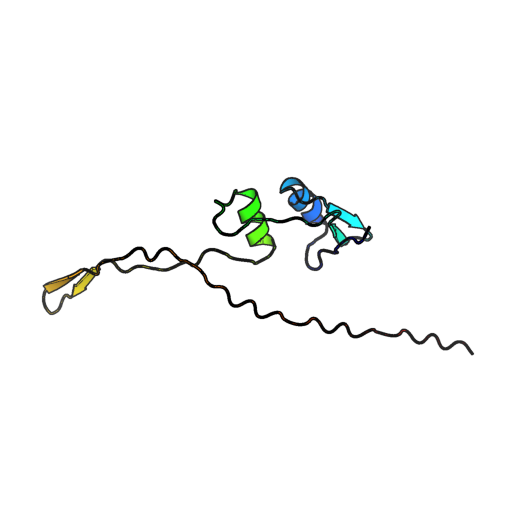 N . ASP A 1 89 ? 3.942 -8.620 -13.180 1.00 56.78 89 ASP A N 1
ATOM 720 C CA . ASP A 1 89 ? 4.442 -9.143 -11.906 1.00 56.78 89 ASP A CA 1
ATOM 721 C C . ASP A 1 89 ? 3.345 -10.025 -11.255 1.00 56.78 89 ASP A C 1
ATOM 723 O O . ASP A 1 89 ? 2.667 -9.622 -10.306 1.00 56.78 89 ASP A O 1
ATOM 727 N N . GLU A 1 90 ? 3.140 -11.252 -11.742 1.00 49.91 90 GLU A N 1
ATOM 728 C CA . GLU A 1 90 ? 2.424 -12.294 -11.010 1.00 49.91 90 GLU A CA 1
ATOM 729 C C . GLU A 1 90 ? 3.299 -12.733 -9.827 1.00 49.91 90 GLU A C 1
ATOM 731 O O . GLU A 1 90 ? 3.996 -13.743 -9.867 1.00 49.91 90 GLU A O 1
ATOM 736 N N . GLN A 1 91 ? 3.281 -11.946 -8.750 1.00 53.44 91 GLN A N 1
ATOM 737 C CA . GLN A 1 91 ? 3.921 -12.304 -7.486 1.00 53.44 91 GLN A CA 1
ATOM 738 C C . GLN A 1 91 ? 3.302 -13.611 -6.951 1.00 53.44 91 GLN A C 1
ATOM 740 O O . GLN A 1 91 ? 2.107 -13.667 -6.617 1.00 53.44 91 GLN A O 1
ATOM 745 N N . GLN A 1 92 ? 4.109 -14.673 -6.921 1.00 42.16 92 GLN A N 1
ATOM 746 C CA . GLN A 1 92 ? 3.930 -15.837 -6.056 1.00 42.16 92 GLN A CA 1
ATOM 747 C C . GLN A 1 92 ? 4.705 -15.540 -4.771 1.00 42.16 92 GLN A C 1
ATOM 749 O O . GLN A 1 92 ? 5.931 -15.600 -4.767 1.00 42.16 92 GLN A O 1
ATOM 754 N N . ASP A 1 93 ? 3.996 -15.159 -3.713 1.00 50.94 93 ASP A N 1
ATOM 755 C CA . ASP A 1 93 ? 4.584 -15.044 -2.381 1.00 50.94 93 ASP A CA 1
ATOM 756 C C . ASP A 1 93 ? 4.524 -16.427 -1.715 1.00 50.94 93 ASP A C 1
ATOM 758 O O . ASP A 1 93 ? 3.441 -16.951 -1.450 1.00 50.94 93 ASP A O 1
ATOM 762 N N . ASP A 1 94 ? 5.690 -17.031 -1.475 1.00 42.38 94 ASP A N 1
ATOM 763 C CA . ASP A 1 94 ? 5.841 -18.169 -0.565 1.00 42.38 94 ASP A CA 1
ATOM 764 C C . ASP A 1 94 ? 5.622 -17.660 0.872 1.00 42.38 94 ASP A C 1
ATOM 766 O O . ASP A 1 94 ? 6.501 -17.042 1.479 1.00 42.38 94 ASP A O 1
ATOM 770 N N . ASP A 1 95 ? 4.426 -17.900 1.415 1.00 42.31 95 ASP A N 1
ATOM 771 C CA . ASP A 1 95 ? 4.081 -17.647 2.816 1.00 42.31 95 ASP A CA 1
ATOM 772 C C . ASP A 1 95 ? 4.932 -18.537 3.740 1.00 42.31 95 ASP A C 1
ATOM 774 O O . ASP A 1 95 ? 4.576 -19.673 4.061 1.00 42.31 95 ASP A O 1
ATOM 778 N N . GLN A 1 96 ? 6.058 -18.014 4.223 1.00 41.69 96 GLN A N 1
ATOM 779 C CA . GLN A 1 96 ? 6.767 -18.606 5.354 1.00 41.69 96 GLN A CA 1
ATOM 780 C C . GLN A 1 96 ? 6.145 -18.068 6.650 1.00 41.69 96 GLN A C 1
ATOM 782 O O . GLN A 1 96 ? 6.480 -16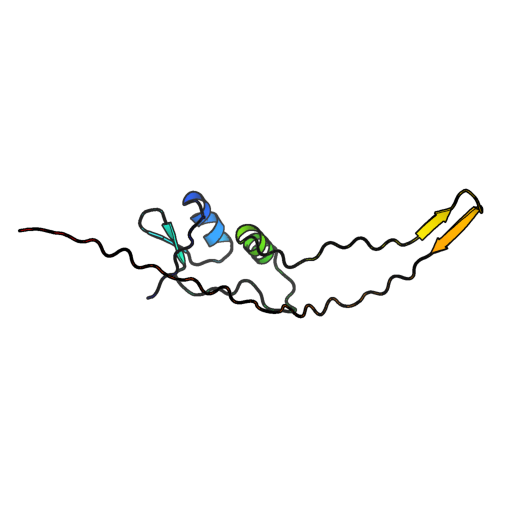.985 7.130 1.00 41.69 96 GLN A O 1
ATOM 787 N N . GLN A 1 97 ? 5.178 -18.819 7.189 1.00 41.00 97 GLN A N 1
ATOM 788 C CA . GLN A 1 97 ? 4.618 -18.588 8.521 1.00 41.00 97 GLN A CA 1
ATOM 789 C C . GLN A 1 97 ? 5.735 -18.710 9.566 1.00 41.00 97 GLN A C 1
ATOM 791 O O . GLN A 1 97 ? 6.301 -19.782 9.760 1.00 41.00 97 GLN A O 1
ATOM 796 N N . ALA A 1 98 ? 6.054 -17.602 10.234 1.00 42.47 98 ALA A N 1
ATOM 797 C CA . ALA A 1 98 ? 6.795 -17.631 11.485 1.00 42.47 98 ALA A CA 1
ATOM 798 C C . ALA A 1 98 ? 5.810 -18.001 12.601 1.00 42.47 98 ALA A C 1
ATOM 800 O O . ALA A 1 98 ? 4.869 -17.255 12.872 1.00 42.47 98 ALA A O 1
ATOM 801 N N . GLU A 1 99 ? 6.005 -19.172 13.201 1.00 40.09 99 GLU A N 1
ATOM 802 C CA . GLU A 1 99 ? 5.322 -19.588 14.423 1.00 40.09 99 GLU A CA 1
ATOM 803 C C . GLU A 1 99 ? 5.746 -18.658 15.576 1.00 40.09 99 GLU A C 1
ATOM 805 O O . GLU A 1 99 ? 6.929 -18.567 15.911 1.00 40.09 99 GLU A O 1
ATOM 810 N N . GLU A 1 100 ? 4.792 -17.933 16.167 1.00 41.84 100 GLU A N 1
ATOM 811 C CA . GLU A 1 100 ? 4.990 -17.225 17.435 1.00 41.84 100 GLU A CA 1
ATOM 812 C C . GLU A 1 100 ? 4.917 -18.256 18.576 1.00 41.84 100 GLU A C 1
ATOM 814 O O . GLU A 1 100 ? 3.858 -18.812 18.860 1.00 41.84 100 GLU A O 1
ATOM 819 N N . ASN A 1 101 ? 6.061 -18.541 19.208 1.00 38.38 101 ASN A N 1
ATOM 820 C CA . ASN A 1 101 ? 6.116 -19.232 20.496 1.00 38.38 101 ASN A CA 1
ATOM 821 C C . ASN A 1 101 ? 5.746 -18.234 21.603 1.00 38.38 101 ASN A C 1
ATOM 823 O O . ASN A 1 101 ? 6.562 -17.385 21.964 1.00 38.38 101 ASN A O 1
ATOM 827 N N . ASP A 1 102 ? 4.540 -18.359 22.152 1.00 42.84 102 ASP A N 1
ATOM 828 C CA . ASP A 1 102 ? 4.156 -17.727 23.415 1.00 42.84 102 ASP A CA 1
ATOM 829 C C . ASP A 1 102 ? 4.779 -18.519 24.583 1.00 42.84 102 ASP A C 1
ATOM 831 O O . ASP A 1 102 ? 4.315 -19.603 24.938 1.00 42.84 102 ASP A O 1
ATOM 835 N N . GLU A 1 103 ? 5.845 -17.990 25.193 1.00 43.34 103 GLU A N 1
ATOM 836 C CA . GLU A 1 103 ? 6.283 -18.424 26.526 1.00 43.34 103 GLU A CA 1
ATOM 837 C C . GLU A 1 103 ? 5.387 -17.763 27.589 1.00 43.34 103 GLU A C 1
ATOM 839 O O . GLU A 1 103 ? 5.443 -16.552 27.816 1.00 43.34 103 GLU A O 1
ATOM 844 N N . GLU A 1 104 ? 4.548 -18.565 28.251 1.00 40.28 104 GLU A N 1
ATOM 845 C CA . GLU A 1 104 ? 3.801 -18.163 29.446 1.00 40.28 104 GLU A CA 1
ATOM 846 C C . GLU A 1 104 ? 4.767 -17.877 30.611 1.00 40.28 104 GLU A C 1
ATOM 848 O O . GLU A 1 104 ? 5.418 -18.778 31.145 1.00 40.28 104 GLU A O 1
ATOM 853 N N . ILE A 1 105 ? 4.827 -16.619 31.057 1.00 46.00 105 ILE A N 1
ATOM 854 C CA . ILE A 1 105 ? 5.403 -16.258 32.357 1.00 46.00 105 ILE A CA 1
ATOM 855 C C . ILE A 1 105 ? 4.360 -16.611 33.422 1.00 46.00 105 ILE A C 1
ATOM 857 O O . ILE A 1 105 ? 3.370 -15.901 33.593 1.00 46.00 105 ILE A O 1
ATOM 861 N N . ILE A 1 106 ? 4.573 -17.720 34.132 1.00 51.59 106 ILE A N 1
ATOM 862 C CA . ILE A 1 106 ? 3.801 -18.068 35.328 1.00 51.59 106 ILE A CA 1
ATOM 863 C C . ILE A 1 106 ? 4.352 -17.231 36.488 1.00 51.59 106 ILE A C 1
ATOM 865 O O . ILE A 1 106 ? 5.463 -17.468 36.963 1.00 51.59 106 ILE A O 1
ATOM 869 N N . GLU A 1 107 ? 3.579 -16.242 36.935 1.00 48.44 107 GLU A N 1
ATOM 870 C CA . GLU A 1 107 ? 3.799 -15.559 38.211 1.00 48.44 107 GLU A CA 1
ATOM 871 C C . GLU A 1 107 ? 3.592 -16.578 39.347 1.00 48.44 107 GLU A C 1
ATOM 873 O O . GLU A 1 107 ? 2.495 -17.105 39.533 1.00 48.44 107 GLU A O 1
ATOM 878 N N . GLN A 1 108 ? 4.664 -16.911 40.073 1.00 48.28 108 GLN A N 1
ATOM 879 C CA . GLN A 1 108 ? 4.575 -17.654 41.330 1.00 48.28 108 GLN A CA 1
ATOM 880 C C . GLN A 1 108 ? 4.385 -16.653 42.472 1.00 48.28 108 GLN A C 1
ATOM 882 O O . GLN A 1 108 ? 5.341 -16.010 42.906 1.00 48.28 108 GLN A O 1
ATOM 887 N N . ASP A 1 109 ? 3.145 -16.536 42.942 1.00 48.34 109 ASP A N 1
ATOM 888 C CA . ASP A 1 109 ? 2.822 -16.003 44.263 1.00 48.34 109 ASP A CA 1
ATOM 889 C C . ASP A 1 109 ? 3.089 -17.103 45.307 1.00 48.34 109 ASP A C 1
ATOM 891 O O . ASP A 1 109 ? 2.277 -18.012 45.479 1.00 48.34 109 ASP A O 1
ATOM 895 N N . ASP A 1 110 ? 4.222 -17.025 46.009 1.00 50.62 110 ASP A N 1
ATOM 896 C CA . ASP A 1 110 ? 4.451 -17.779 47.247 1.00 50.62 110 ASP A CA 1
ATOM 897 C C . ASP A 1 110 ? 4.029 -16.916 48.454 1.00 50.62 110 ASP A C 1
ATOM 899 O O . ASP A 1 110 ? 4.817 -16.146 49.008 1.00 50.62 110 ASP A O 1
ATOM 903 N N . GLU A 1 111 ? 2.773 -17.067 48.882 1.00 51.03 111 GLU A N 1
ATOM 904 C CA . GLU A 1 111 ? 2.358 -16.873 50.279 1.00 51.03 111 GLU A CA 1
ATOM 905 C C . GLU A 1 111 ? 2.220 -18.254 50.941 1.00 51.03 111 GLU A C 1
ATOM 907 O O . GLU A 1 111 ? 1.211 -18.931 50.735 1.00 51.03 111 GLU A O 1
ATOM 912 N N . ASN A 1 112 ? 3.225 -18.666 51.729 1.00 41.03 112 ASN A N 1
ATOM 913 C CA . ASN A 1 112 ? 3.076 -19.144 53.120 1.00 41.03 112 ASN A CA 1
ATOM 914 C C . ASN A 1 112 ? 4.440 -19.380 53.792 1.00 41.03 112 ASN A C 1
ATOM 916 O O . ASN A 1 112 ? 5.185 -20.275 53.331 1.00 41.03 112 ASN A O 1
#

pLDDT: mean 81.4, std 20.27, range [38.38, 97.12]

Radius of gyration: 23.81 Å; chains: 1; bounding box: 50×29×84 Å

Sequence (112 aa):
LNHVSLHGFQQTMEPLLRSLGLMTTLKKGIIHLLKPFTICSKGDVLTPEQAKLLKLFQRPLAQFKIKVKAHWNKQNEQVQIFELHDEDDEQQDDDQQAEENDEEIIEQDDEN

Foldseek 3Di:
DDKDWDPPDFLVCQVVCVVLPFCWDADPRTIIGPDDDDLDDPPDDHDPSSVVVCVVVVNDPDDDDDDDQWDADPVVRDIDGDDDDPPPPPDDDPDPDDDDDDDDDDDDDDDD